Protein AF-A0A357NDY6-F1 (afdb_monomer)

Foldseek 3Di:
DVVVVVVVVVVVVVVVVVCCVVPVPPPPPPPCPPQAEFE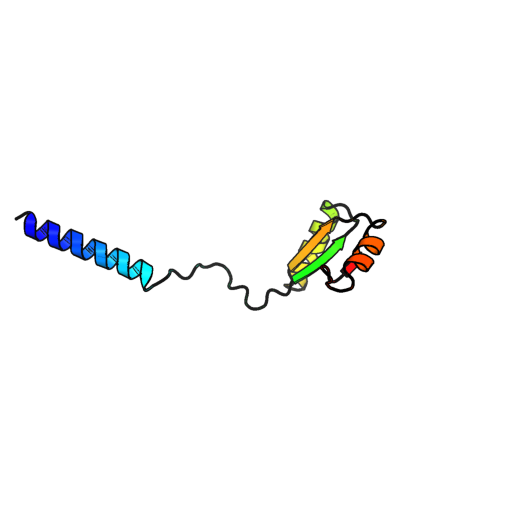EEDCDDPVVVVVVQVVCCVVPVHHYHYDHDHPVCVVVVCVVCVVPDPGDYYD

Sequence (91 aa):
MYWRLLRIMLGAFFILLAVNVFFPQEDDKPKAENARTVTIYASLPAENLQEIASEFEKASGIKVLYVPLASQDVLTRIRAERTQPQVDIWR

Structure (mmCIF, N/CA/C/O backbone):
data_AF-A0A357NDY6-F1
#
_entry.id   AF-A0A357NDY6-F1
#
loop_
_atom_site.group_PDB
_atom_site.id
_atom_site.type_symbol
_atom_site.label_atom_id
_atom_site.label_alt_id
_atom_site.label_comp_id
_atom_site.label_asym_id
_atom_site.label_entity_id
_atom_site.label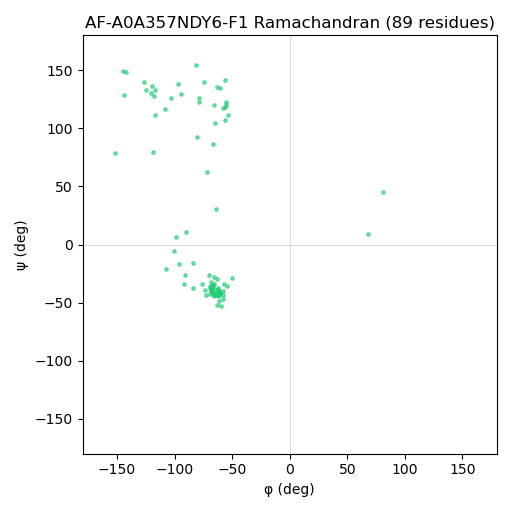_seq_id
_atom_site.pdbx_PDB_ins_code
_atom_site.Cartn_x
_atom_site.Cartn_y
_atom_site.Cartn_z
_atom_site.occupancy
_atom_site.B_iso_or_equiv
_atom_site.auth_seq_id
_atom_site.auth_comp_id
_atom_site.auth_asym_id
_atom_site.auth_atom_id
_atom_site.pdbx_PDB_model_num
ATOM 1 N N . MET A 1 1 ? 4.236 -29.046 57.569 1.00 71.62 1 MET A N 1
ATOM 2 C CA . MET A 1 1 ? 3.058 -28.361 56.981 1.00 71.62 1 MET A CA 1
ATOM 3 C C . MET A 1 1 ? 3.330 -27.801 55.573 1.00 71.62 1 MET A C 1
ATOM 5 O O . MET A 1 1 ? 2.519 -28.035 54.689 1.00 71.62 1 MET A O 1
ATOM 9 N N . TYR A 1 2 ? 4.477 -27.152 55.318 1.00 73.19 2 TYR A N 1
ATOM 10 C CA . TYR A 1 2 ? 4.804 -26.483 54.038 1.00 73.19 2 TYR A CA 1
ATOM 11 C C . TYR A 1 2 ? 4.895 -27.377 52.785 1.00 73.19 2 TYR A C 1
ATOM 13 O O . TYR A 1 2 ? 4.538 -26.949 51.694 1.00 73.19 2 TYR A O 1
ATOM 21 N N . TRP A 1 3 ? 5.283 -28.644 52.928 1.00 70.75 3 TRP A N 1
ATOM 22 C CA . TRP A 1 3 ? 5.421 -29.577 51.800 1.00 70.75 3 TRP A CA 1
ATOM 23 C C . TRP A 1 3 ? 4.091 -29.924 51.104 1.00 70.75 3 TRP A C 1
ATOM 25 O O . TRP A 1 3 ? 4.059 -30.207 49.910 1.00 70.75 3 TRP A O 1
ATOM 35 N N . ARG A 1 4 ? 2.967 -29.878 51.836 1.00 78.31 4 ARG A N 1
ATOM 36 C CA . ARG A 1 4 ? 1.626 -30.075 51.254 1.00 78.31 4 ARG A CA 1
ATOM 37 C C . ARG A 1 4 ? 1.197 -28.861 50.433 1.00 78.31 4 ARG A C 1
ATOM 39 O O . ARG A 1 4 ? 0.650 -29.033 49.353 1.00 78.31 4 ARG A O 1
ATOM 46 N N . LEU A 1 5 ? 1.506 -27.657 50.914 1.00 79.31 5 LEU A N 1
ATOM 47 C CA . LEU A 1 5 ? 1.203 -26.401 50.224 1.00 79.31 5 LEU A CA 1
ATOM 48 C C . LEU A 1 5 ? 2.044 -26.246 48.948 1.00 79.31 5 LEU A C 1
ATOM 50 O O . LEU A 1 5 ? 1.510 -25.866 47.912 1.00 79.31 5 LEU A O 1
ATOM 54 N N . LEU A 1 6 ? 3.321 -26.645 48.985 1.00 79.88 6 LEU A N 1
ATOM 55 C CA . LEU A 1 6 ? 4.213 -26.611 47.821 1.00 79.88 6 LEU A CA 1
ATOM 56 C C . LEU A 1 6 ? 3.713 -27.498 46.664 1.00 79.88 6 LEU A C 1
ATOM 58 O O . LEU A 1 6 ? 3.758 -27.090 45.508 1.00 79.88 6 LEU A O 1
ATOM 62 N N . ARG A 1 7 ? 3.180 -28.690 46.968 1.00 80.62 7 ARG A N 1
ATOM 63 C CA . ARG A 1 7 ? 2.635 -29.616 45.954 1.00 80.62 7 ARG A CA 1
ATOM 64 C C . ARG A 1 7 ? 1.345 -29.093 45.322 1.00 80.62 7 ARG A C 1
ATOM 66 O O . ARG A 1 7 ? 1.141 -29.281 44.128 1.00 80.62 7 ARG A O 1
ATOM 73 N N . ILE A 1 8 ? 0.507 -28.416 46.107 1.00 84.88 8 ILE A N 1
ATOM 74 C CA . ILE A 1 8 ? -0.729 -27.791 45.613 1.00 84.88 8 ILE A CA 1
ATOM 75 C C . ILE A 1 8 ? -0.393 -26.599 44.706 1.00 84.88 8 ILE A C 1
ATOM 77 O O . ILE A 1 8 ? -0.972 -26.476 43.632 1.00 84.88 8 ILE A O 1
ATOM 81 N N . MET A 1 9 ? 0.585 -25.770 45.086 1.00 81.62 9 MET A N 1
ATOM 82 C CA . MET A 1 9 ? 1.046 -24.641 44.266 1.00 81.62 9 MET A CA 1
ATOM 83 C C . MET A 1 9 ? 1.657 -25.102 42.935 1.00 81.62 9 MET A C 1
ATOM 85 O O . MET A 1 9 ? 1.338 -24.542 41.890 1.00 81.62 9 MET A O 1
ATOM 89 N N . LEU A 1 10 ? 2.477 -26.159 42.954 1.00 84.50 10 LEU A N 1
ATOM 90 C CA . LEU A 1 10 ? 3.081 -26.708 41.737 1.00 84.50 10 LEU A CA 1
ATOM 91 C C . LEU A 1 10 ? 2.025 -27.338 40.812 1.00 84.50 10 LEU A C 1
ATOM 93 O O . LEU A 1 10 ? 2.059 -27.122 39.605 1.00 84.50 10 LEU A O 1
ATOM 97 N N . GLY A 1 11 ? 1.051 -28.063 41.371 1.00 84.31 11 GLY A N 1
ATOM 98 C CA . GLY A 1 11 ? -0.064 -28.620 40.600 1.00 84.31 11 GLY A CA 1
ATOM 99 C C . GLY A 1 11 ? -0.942 -27.540 39.963 1.00 84.31 11 GLY A C 1
ATOM 100 O O . GLY A 1 11 ? -1.265 -27.632 38.782 1.00 84.31 11 GLY A O 1
ATOM 101 N N . ALA A 1 12 ? -1.268 -26.481 40.711 1.00 82.88 12 ALA A N 1
ATOM 102 C CA . ALA A 1 12 ? -2.041 -25.351 40.197 1.00 82.88 12 ALA A CA 1
ATOM 103 C C . ALA A 1 12 ? -1.314 -24.619 39.058 1.00 82.88 12 ALA A C 1
ATOM 105 O O . ALA A 1 12 ? -1.950 -24.244 38.077 1.00 82.88 12 ALA A O 1
ATOM 106 N N . PHE A 1 13 ? 0.013 -24.478 39.142 1.00 83.69 13 PHE A N 1
ATOM 107 C CA . PHE A 1 13 ? 0.823 -23.876 38.081 1.00 83.69 13 PHE A CA 1
ATOM 108 C C . PHE A 1 13 ? 0.763 -24.677 36.772 1.00 83.69 13 PHE A C 1
ATOM 110 O O . PHE A 1 13 ? 0.562 -24.100 35.705 1.00 83.69 13 PHE A O 1
ATOM 117 N N . PHE A 1 14 ? 0.861 -26.008 36.845 1.00 81.94 14 PHE A N 1
ATOM 118 C CA . PHE A 1 14 ? 0.743 -26.866 35.661 1.00 81.94 14 PHE A CA 1
ATOM 119 C C . PHE A 1 14 ? -0.662 -26.853 35.051 1.00 81.94 14 PHE A C 1
ATOM 121 O O . PHE A 1 14 ? -0.788 -26.895 33.829 1.00 81.94 14 PHE A O 1
ATOM 128 N N . ILE A 1 15 ? -1.711 -26.743 35.870 1.00 83.50 15 ILE A N 1
ATOM 129 C CA . ILE A 1 15 ? -3.088 -26.590 35.377 1.00 83.50 15 ILE A CA 1
ATOM 130 C C . ILE A 1 15 ? -3.242 -25.254 34.642 1.00 83.50 15 ILE A C 1
ATOM 132 O O . ILE A 1 15 ? -3.792 -25.222 33.546 1.00 83.50 15 ILE A O 1
ATOM 136 N N . LEU A 1 16 ? -2.702 -24.168 35.197 1.00 77.88 16 LEU A N 1
ATOM 137 C CA . LEU A 1 16 ? -2.744 -22.840 34.578 1.00 77.88 16 LEU A CA 1
ATOM 138 C C . LEU A 1 16 ? -1.997 -22.820 33.233 1.00 77.88 16 LEU A C 1
ATOM 140 O O . LEU A 1 16 ? -2.472 -22.238 32.259 1.00 77.88 16 LEU A O 1
ATOM 144 N N . LEU A 1 17 ? -0.869 -23.531 33.153 1.00 77.12 17 LEU A N 1
ATOM 145 C CA . LEU A 1 17 ? -0.103 -23.682 31.918 1.00 77.12 17 LEU A CA 1
ATOM 146 C C . LEU A 1 17 ? -0.849 -24.534 30.875 1.00 77.12 17 LEU A C 1
ATOM 148 O O . LEU A 1 17 ? -0.858 -24.189 29.697 1.00 77.12 17 LEU A O 1
ATOM 152 N N . ALA A 1 18 ? -1.524 -25.607 31.302 1.00 77.31 18 ALA A N 1
ATOM 153 C CA . ALA A 1 18 ? -2.314 -26.463 30.418 1.00 77.31 18 ALA A CA 1
ATOM 154 C C . ALA A 1 18 ? -3.553 -25.752 29.849 1.00 77.31 18 ALA A C 1
ATOM 156 O O . ALA A 1 18 ? -3.879 -25.954 28.681 1.00 77.31 18 ALA A O 1
ATOM 157 N N . VAL A 1 19 ? -4.209 -24.887 30.632 1.00 75.44 19 VAL A N 1
ATOM 158 C CA . VAL A 1 19 ? -5.351 -24.088 30.155 1.00 75.44 19 VAL A CA 1
ATOM 159 C C . VAL A 1 19 ? -4.936 -23.188 28.991 1.00 75.44 19 VAL A C 1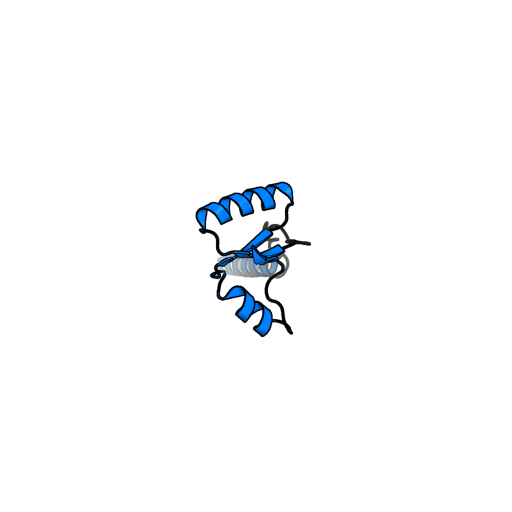
ATOM 161 O O . VAL A 1 19 ? -5.651 -23.138 28.000 1.00 75.44 19 VAL A O 1
ATOM 164 N N . ASN A 1 20 ? -3.755 -22.564 29.051 1.00 70.69 20 ASN A N 1
ATOM 165 C CA . ASN A 1 20 ? -3.274 -21.681 27.981 1.00 70.69 20 ASN A CA 1
ATOM 166 C C . ASN A 1 20 ? -2.898 -22.435 26.685 1.00 70.69 20 ASN A C 1
ATOM 168 O O . ASN A 1 20 ? -2.942 -21.869 25.598 1.00 70.69 20 ASN A O 1
ATOM 172 N N . VAL A 1 21 ? -2.523 -23.717 26.784 1.00 75.06 21 VAL A N 1
ATOM 173 C CA . VAL A 1 21 ? -2.199 -24.558 25.614 1.00 75.06 21 VAL A CA 1
ATOM 174 C C . VAL A 1 21 ? -3.460 -25.160 24.990 1.00 75.06 21 VAL A C 1
ATOM 176 O O . VAL A 1 21 ? -3.539 -25.292 23.771 1.00 75.06 21 VAL A O 1
ATOM 179 N N . PHE A 1 22 ? -4.436 -25.550 25.815 1.00 71.00 22 PHE A N 1
ATOM 180 C CA . PHE A 1 22 ? -5.632 -26.263 25.357 1.00 71.00 22 PHE A CA 1
ATOM 181 C C . PHE A 1 22 ? -6.794 -25.330 24.988 1.00 71.00 22 PHE A C 1
ATOM 183 O O . PHE A 1 22 ? -7.621 -25.685 24.152 1.00 71.00 22 PHE A O 1
ATOM 190 N N . PHE A 1 23 ? -6.837 -24.135 25.577 1.00 69.44 23 PHE A N 1
ATOM 191 C CA . PHE A 1 23 ? -7.779 -23.07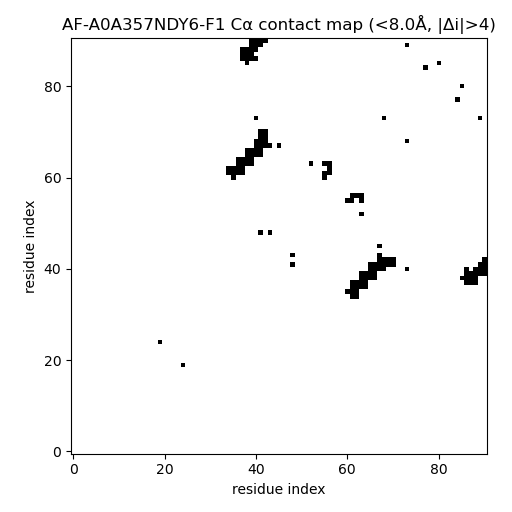2 25.246 1.00 69.44 23 PHE A CA 1
ATOM 192 C C . PHE A 1 23 ? -6.984 -21.862 24.754 1.00 69.44 23 PHE A C 1
ATOM 194 O O . PHE A 1 23 ? -6.735 -20.940 25.534 1.00 69.44 23 PHE A O 1
ATOM 201 N N . PRO A 1 24 ? -6.535 -21.863 23.484 1.00 62.19 24 PRO A N 1
ATOM 202 C CA . PRO A 1 24 ? -5.999 -20.650 22.891 1.00 62.19 24 PRO A CA 1
ATOM 203 C C . PRO A 1 24 ? -7.067 -19.567 23.026 1.00 62.19 24 PRO A C 1
ATOM 205 O O . PRO A 1 24 ? -8.207 -19.758 22.603 1.00 62.19 24 PRO A O 1
ATOM 208 N N . GLN A 1 25 ? -6.712 -18.463 23.681 1.00 64.06 25 GLN A N 1
ATOM 209 C CA . GLN A 1 25 ? -7.585 -17.306 23.777 1.00 64.06 25 GLN A CA 1
ATOM 210 C C . GLN A 1 25 ? -7.947 -16.897 22.344 1.00 64.06 25 GLN A C 1
ATOM 212 O O . GLN A 1 25 ? -7.053 -16.655 21.530 1.00 64.06 25 GLN A O 1
ATOM 217 N N . GLU A 1 26 ? -9.236 -16.903 22.011 1.00 57.41 26 GLU A N 1
ATOM 218 C CA . 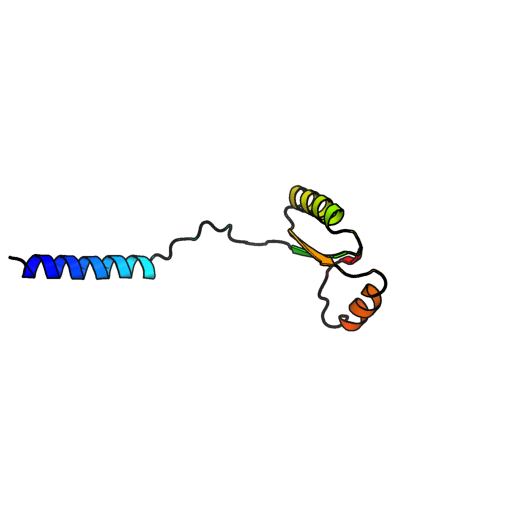GLU A 1 26 ? -9.699 -16.426 20.714 1.00 57.41 26 GLU A CA 1
ATOM 219 C C . GLU A 1 26 ? -9.387 -14.928 20.675 1.00 57.41 26 GLU A C 1
ATOM 221 O O . GLU A 1 26 ? -9.966 -14.131 21.410 1.00 57.41 26 GLU A O 1
ATOM 226 N N . ASP A 1 27 ? -8.347 -14.568 19.923 1.00 58.56 27 ASP A N 1
ATOM 227 C CA . ASP A 1 27 ? -8.007 -13.181 19.644 1.00 58.56 27 ASP A CA 1
ATOM 228 C C . ASP A 1 27 ? -9.258 -12.536 19.021 1.00 58.56 27 ASP A C 1
ATOM 230 O O . ASP A 1 27 ? -9.654 -12.925 17.923 1.00 58.56 27 ASP A O 1
ATOM 234 N N . ASP A 1 28 ? -9.829 -11.510 19.666 1.00 54.28 28 ASP A N 1
ATOM 235 C CA . ASP A 1 28 ? -10.886 -10.619 19.135 1.00 54.28 28 ASP A CA 1
ATOM 236 C C . ASP A 1 28 ? -10.396 -9.785 17.926 1.00 54.28 28 ASP A C 1
ATOM 238 O O . ASP A 1 28 ? -10.793 -8.641 17.691 1.00 54.28 28 ASP A O 1
ATOM 242 N N . LYS A 1 29 ? -9.465 -10.318 17.137 1.00 58.31 29 LYS A N 1
ATOM 243 C CA . LYS A 1 29 ? -9.109 -9.749 15.849 1.00 58.31 29 LYS A CA 1
ATOM 244 C C . LYS A 1 29 ? -10.197 -10.189 14.883 1.00 58.31 29 LYS A C 1
ATOM 246 O O . LYS A 1 29 ? -10.439 -11.391 14.776 1.00 58.31 29 LYS A O 1
ATOM 251 N N . PRO A 1 30 ? -10.847 -9.256 14.165 1.00 48.00 30 PRO A N 1
ATOM 252 C CA . PRO A 1 30 ? -11.874 -9.614 13.204 1.00 48.00 30 PRO A CA 1
ATOM 253 C C . PRO A 1 30 ? -11.287 -10.635 12.234 1.00 48.00 30 PRO A C 1
ATOM 255 O O . PRO A 1 30 ? -10.372 -10.334 11.462 1.00 48.00 30 PRO A O 1
ATOM 258 N N . LYS A 1 31 ? -11.788 -11.868 12.336 1.00 45.69 31 LYS A N 1
ATOM 259 C CA . LYS A 1 31 ? -11.461 -12.978 11.456 1.00 45.69 31 LYS A CA 1
ATOM 260 C C . LYS A 1 31 ? -11.793 -12.508 10.046 1.00 45.69 31 LYS A C 1
ATOM 262 O O . LYS A 1 31 ? -12.958 -12.309 9.712 1.00 45.69 31 LYS A O 1
ATOM 267 N N . ALA A 1 32 ? -10.754 -12.234 9.260 1.00 54.25 32 ALA A N 1
ATOM 268 C CA . ALA A 1 32 ? -10.839 -11.735 7.892 1.00 54.25 32 ALA A CA 1
ATOM 269 C C . ALA A 1 32 ? -11.341 -12.845 6.957 1.00 54.25 32 ALA A C 1
ATOM 271 O O . ALA A 1 32 ? -10.644 -13.308 6.059 1.00 54.25 32 ALA A O 1
ATOM 272 N N . GLU A 1 33 ? -12.556 -13.312 7.202 1.00 48.50 33 GLU A N 1
ATOM 273 C CA . GLU A 1 33 ? -13.247 -14.280 6.377 1.00 48.50 33 GLU A CA 1
ATOM 274 C C . GLU A 1 33 ? -13.824 -13.491 5.194 1.00 48.50 33 GLU A C 1
ATOM 276 O O . GLU A 1 33 ? -14.900 -12.905 5.270 1.00 48.50 33 GLU A O 1
ATOM 281 N N . ASN A 1 34 ? -13.045 -13.426 4.106 1.00 51.84 34 ASN A N 1
ATOM 282 C CA . ASN A 1 34 ? -13.324 -12.705 2.853 1.00 51.84 34 ASN A CA 1
ATOM 283 C C . ASN A 1 34 ? -13.034 -11.191 2.852 1.00 51.84 34 ASN A C 1
ATOM 285 O O . ASN A 1 34 ? -13.823 -10.412 2.315 1.00 51.84 34 ASN A O 1
ATOM 289 N N . ALA A 1 35 ? -11.884 -10.751 3.377 1.00 57.38 35 ALA A N 1
ATOM 290 C CA . ALA A 1 35 ? -11.410 -9.386 3.127 1.00 57.38 35 ALA A CA 1
ATOM 291 C C . ALA A 1 35 ? -11.047 -9.210 1.637 1.00 57.38 35 ALA A C 1
ATOM 293 O O . ALA A 1 35 ? -9.900 -9.401 1.228 1.00 57.38 35 ALA A O 1
ATOM 294 N N . ARG A 1 36 ? -12.043 -8.870 0.810 1.00 72.31 36 ARG A N 1
ATOM 295 C CA . ARG A 1 36 ? -11.840 -8.456 -0.582 1.00 72.31 36 ARG A CA 1
ATOM 296 C C . ARG A 1 36 ? -10.923 -7.240 -0.547 1.00 72.31 36 ARG A C 1
ATOM 298 O O . ARG A 1 36 ? -11.256 -6.234 0.073 1.00 72.31 36 ARG A O 1
ATOM 305 N N . THR A 1 37 ? -9.749 -7.384 -1.141 1.00 79.88 37 THR A N 1
ATOM 306 C CA . THR A 1 37 ? -8.725 -6.343 -1.180 1.00 79.88 37 THR A CA 1
ATOM 307 C C . THR A 1 37 ? -8.463 -6.012 -2.636 1.00 79.88 37 THR A C 1
ATOM 309 O O . THR A 1 37 ? -8.390 -6.926 -3.453 1.00 79.88 37 THR A O 1
ATOM 312 N N . VAL A 1 38 ? -8.360 -4.726 -2.951 1.00 81.75 38 VAL A N 1
ATOM 313 C CA . VAL A 1 38 ? -8.012 -4.235 -4.286 1.00 81.75 38 VAL A CA 1
ATOM 314 C C . VAL A 1 38 ? -6.711 -3.460 -4.174 1.00 81.75 38 VAL A C 1
ATOM 316 O O . VAL A 1 38 ? -6.594 -2.564 -3.335 1.00 81.75 38 VAL A O 1
ATOM 319 N N . THR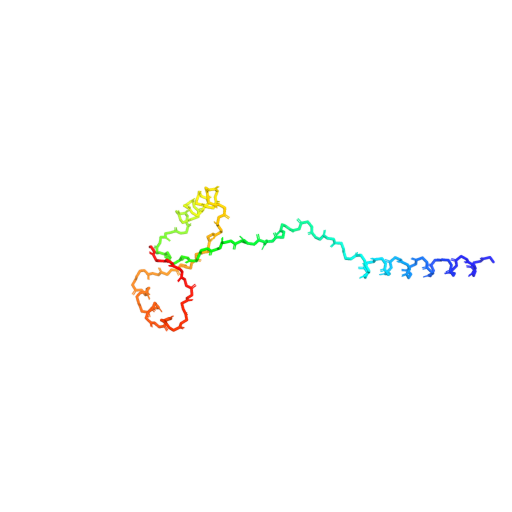 A 1 39 ? -5.739 -3.805 -5.014 1.00 83.50 39 THR A N 1
ATOM 320 C CA . THR A 1 39 ? -4.440 -3.131 -5.067 1.00 83.50 39 THR A CA 1
ATOM 321 C C . THR A 1 39 ? -4.387 -2.208 -6.281 1.00 83.50 39 THR A C 1
ATOM 323 O O . THR A 1 39 ? -4.629 -2.639 -7.411 1.00 83.50 39 THR A O 1
ATOM 326 N N . ILE A 1 40 ? -4.066 -0.933 -6.055 1.00 83.88 40 ILE A N 1
ATOM 327 C CA . ILE A 1 40 ? -4.125 0.125 -7.070 1.00 83.88 40 ILE A CA 1
ATOM 328 C C . ILE A 1 40 ? -2.743 0.761 -7.255 1.00 83.88 40 ILE A C 1
ATOM 330 O O . ILE A 1 40 ? -2.113 1.190 -6.284 1.00 83.88 40 ILE A O 1
ATOM 334 N N . TYR A 1 41 ? -2.292 0.887 -8.508 1.00 82.62 41 TYR A N 1
ATOM 335 C CA . TYR A 1 41 ? -1.234 1.844 -8.835 1.00 82.62 41 TYR A CA 1
ATOM 336 C C . TYR A 1 41 ? -1.823 3.236 -8.928 1.00 82.62 41 TYR A C 1
ATOM 338 O O . TYR A 1 41 ? -2.717 3.474 -9.743 1.00 82.62 41 TYR A O 1
ATOM 346 N N . ALA A 1 42 ? -1.282 4.139 -8.119 1.00 80.38 42 ALA A N 1
ATOM 347 C CA . ALA A 1 42 ? -1.709 5.520 -8.102 1.00 80.38 42 ALA A CA 1
ATOM 348 C C . ALA A 1 42 ? -0.541 6.472 -8.334 1.00 80.38 42 ALA A C 1
ATOM 350 O O . ALA A 1 42 ? 0.494 6.378 -7.667 1.00 80.38 42 ALA A O 1
ATOM 351 N N . SER A 1 43 ? -0.755 7.431 -9.234 1.00 78.88 43 SER A N 1
ATOM 352 C CA . SER A 1 43 ? 0.154 8.567 -9.438 1.00 78.88 43 SER A CA 1
ATOM 353 C C . SER A 1 43 ? -0.319 9.846 -8.727 1.00 78.88 43 SER A C 1
ATOM 355 O O . SER A 1 43 ? 0.262 10.915 -8.928 1.00 78.88 43 SER A O 1
ATOM 357 N N . LEU A 1 44 ? -1.385 9.756 -7.927 1.00 78.19 44 LEU A N 1
ATOM 358 C CA . LEU A 1 44 ? -1.931 10.873 -7.156 1.00 78.19 44 LEU A CA 1
ATOM 359 C C . LEU A 1 44 ? -1.145 11.095 -5.850 1.00 78.19 44 LEU A C 1
ATOM 361 O O . LEU A 1 44 ? -0.578 10.144 -5.306 1.00 78.19 44 LEU A O 1
ATOM 365 N N . PRO A 1 45 ? -1.144 12.327 -5.305 1.00 78.25 45 PRO A N 1
ATOM 366 C CA . PRO A 1 45 ? -0.620 12.596 -3.970 1.00 78.25 45 PRO A CA 1
ATOM 367 C C . PRO A 1 45 ? -1.307 11.720 -2.916 1.00 78.25 45 PRO A C 1
ATOM 369 O O . PRO A 1 45 ? -2.518 11.502 -2.980 1.00 78.25 45 PRO A O 1
ATOM 372 N N . ALA A 1 46 ? -0.537 11.250 -1.931 1.00 75.69 46 ALA A N 1
ATOM 373 C CA . ALA A 1 46 ? -1.019 10.321 -0.907 1.00 75.69 46 ALA A CA 1
ATOM 374 C C . ALA A 1 46 ? -2.230 10.857 -0.120 1.00 75.69 46 ALA A C 1
ATOM 376 O O . ALA A 1 46 ? -3.113 10.081 0.230 1.00 75.69 46 ALA A O 1
ATOM 377 N N . GLU A 1 47 ? -2.295 12.172 0.101 1.00 79.44 47 GLU A N 1
ATOM 378 C CA . GLU A 1 47 ? -3.384 12.850 0.820 1.00 79.44 47 GLU A CA 1
ATOM 379 C C . GLU A 1 47 ? -4.740 12.627 0.135 1.00 79.44 47 GLU A C 1
ATOM 381 O O . GLU A 1 47 ? -5.671 12.101 0.743 1.00 79.44 47 GLU A O 1
ATOM 386 N N . ASN A 1 48 ? -4.814 12.912 -1.167 1.00 78.88 48 ASN A N 1
ATOM 387 C CA . ASN A 1 48 ? -6.029 12.710 -1.961 1.00 78.88 48 ASN A CA 1
ATOM 388 C C . ASN A 1 48 ? -6.377 11.223 -2.085 1.00 78.88 48 ASN A C 1
ATOM 390 O O . ASN A 1 48 ? -7.545 10.845 -2.145 1.00 78.88 48 ASN A O 1
ATOM 394 N N . LEU A 1 49 ? -5.358 10.362 -2.142 1.00 80.50 49 LEU A N 1
ATOM 395 C CA . LEU A 1 49 ? -5.570 8.928 -2.267 1.00 80.50 49 LEU A CA 1
ATOM 396 C C . LEU A 1 49 ? -6.191 8.325 -1.010 1.00 80.50 49 LEU A C 1
ATOM 398 O O . LEU A 1 49 ? -7.036 7.439 -1.106 1.00 80.50 49 LEU A O 1
ATOM 402 N N . GLN A 1 50 ? -5.767 8.803 0.157 1.00 83.69 50 GLN A N 1
ATOM 403 C CA . GLN A 1 50 ? -6.237 8.308 1.440 1.00 83.69 50 GLN A CA 1
ATOM 404 C C . GLN A 1 50 ? -7.701 8.682 1.686 1.00 83.69 50 GLN A C 1
ATOM 406 O O . GLN A 1 50 ? -8.457 7.863 2.208 1.00 83.69 50 GLN A O 1
ATOM 411 N N . GLU A 1 51 ? -8.114 9.879 1.267 1.00 86.56 51 GLU A N 1
ATOM 412 C CA . GLU A 1 51 ? -9.513 10.307 1.317 1.00 86.56 51 GLU A CA 1
ATOM 413 C C . GLU A 1 51 ? -10.395 9.428 0.418 1.00 86.56 51 GLU A C 1
ATOM 415 O O . GLU A 1 51 ? -11.347 8.813 0.900 1.00 86.56 51 GLU A O 1
ATOM 420 N N . ILE A 1 52 ? -10.010 9.262 -0.853 1.00 84.62 52 ILE A N 1
ATOM 421 C CA . ILE A 1 52 ? -10.747 8.435 -1.824 1.00 84.62 52 ILE A CA 1
ATOM 422 C C . ILE A 1 52 ? -10.806 6.968 -1.375 1.00 84.62 52 ILE A C 1
ATOM 424 O O . ILE A 1 52 ? -11.859 6.333 -1.462 1.00 84.62 52 ILE A O 1
ATOM 428 N N . ALA A 1 53 ? -9.688 6.422 -0.889 1.00 85.75 53 ALA A N 1
ATOM 429 C CA . ALA A 1 53 ? -9.630 5.061 -0.372 1.00 85.75 53 ALA A CA 1
ATOM 430 C C . ALA A 1 53 ? -10.569 4.902 0.828 1.00 85.75 53 ALA A C 1
ATOM 432 O O . ALA A 1 53 ? -11.399 4.003 0.824 1.00 85.75 53 ALA A O 1
ATOM 433 N N . SER A 1 54 ? -10.516 5.810 1.804 1.00 85.88 54 SER A N 1
ATOM 434 C CA . SER A 1 54 ? -11.377 5.776 2.993 1.00 85.88 54 SER A CA 1
ATOM 435 C C . SER A 1 54 ? -12.866 5.796 2.642 1.00 85.88 54 SER A C 1
ATOM 437 O O . SER A 1 54 ? -13.650 5.032 3.209 1.00 85.88 54 SER A O 1
ATOM 439 N N . GLU A 1 55 ? -13.278 6.631 1.688 1.00 88.50 55 GLU A N 1
ATOM 440 C CA . GLU A 1 55 ? -14.669 6.664 1.228 1.00 88.50 55 GLU A CA 1
ATOM 441 C C . GLU A 1 55 ? -15.077 5.377 0.505 1.00 88.50 55 GLU A C 1
ATOM 443 O O . GLU A 1 55 ? -16.151 4.828 0.771 1.00 88.50 55 GLU A O 1
ATOM 448 N N . PHE A 1 56 ? -14.210 4.852 -0.362 1.00 86.50 56 PHE A N 1
ATOM 449 C CA . PHE A 1 56 ? -14.457 3.600 -1.068 1.00 86.50 56 PHE A CA 1
ATOM 450 C C . PHE A 1 56 ? -14.528 2.403 -0.112 1.00 86.50 56 PHE A C 1
ATOM 452 O O . PHE A 1 56 ? -15.440 1.581 -0.232 1.00 86.50 56 PHE A O 1
ATOM 459 N N . GLU A 1 57 ? -13.616 2.313 0.859 1.00 88.56 57 GLU A N 1
ATOM 460 C CA . GLU A 1 57 ? -13.607 1.264 1.882 1.00 88.56 57 GLU A CA 1
ATOM 461 C C . GLU A 1 57 ? -14.898 1.298 2.711 1.00 88.56 57 GLU A C 1
ATOM 463 O O . GLU A 1 57 ? -15.508 0.253 2.939 1.00 88.56 57 GLU A O 1
ATOM 468 N N . LYS A 1 58 ? -15.376 2.491 3.096 1.00 86.69 58 LYS A N 1
ATOM 469 C CA . LYS A 1 58 ? -16.648 2.657 3.823 1.00 86.69 58 LYS A CA 1
ATOM 470 C C . LYS A 1 58 ? -17.861 2.233 2.999 1.00 86.69 58 LYS A C 1
ATOM 472 O O . LYS A 1 58 ? -18.776 1.621 3.544 1.00 86.69 58 LYS A O 1
ATOM 477 N N . ALA A 1 59 ? -17.889 2.572 1.712 1.00 86.56 59 ALA A N 1
ATOM 478 C CA . ALA A 1 59 ? -19.028 2.287 0.843 1.00 86.56 59 ALA A CA 1
ATOM 479 C C . ALA A 1 59 ? -19.097 0.813 0.409 1.00 86.56 59 ALA A C 1
ATOM 481 O O . ALA A 1 59 ? -20.187 0.273 0.226 1.00 86.56 59 ALA A O 1
ATOM 482 N N . SER A 1 60 ? -17.944 0.168 0.220 1.00 84.62 60 SER A N 1
ATOM 483 C CA . SER A 1 60 ? -17.851 -1.172 -0.374 1.00 84.62 60 SER A CA 1
ATOM 484 C C . SER A 1 60 ? -17.493 -2.280 0.620 1.00 84.62 60 SER A C 1
ATOM 486 O O . SER A 1 60 ? -17.732 -3.454 0.334 1.00 84.62 60 SER A O 1
ATOM 488 N N . GLY A 1 61 ? -16.897 -1.933 1.765 1.00 82.56 61 GLY A N 1
ATOM 489 C CA . GLY A 1 61 ? -16.289 -2.892 2.690 1.00 82.56 61 GLY A CA 1
ATOM 490 C C . GLY A 1 61 ? -15.031 -3.582 2.139 1.00 82.56 61 GLY A C 1
ATOM 491 O O . GLY A 1 61 ? -14.553 -4.542 2.742 1.00 82.56 61 GLY A O 1
ATOM 492 N N . ILE A 1 62 ? -14.510 -3.138 0.991 1.00 84.75 62 ILE A N 1
ATOM 493 C CA . ILE A 1 62 ? -13.317 -3.680 0.327 1.00 84.75 62 ILE A CA 1
ATOM 494 C C . ILE A 1 62 ? -12.117 -2.852 0.759 1.00 84.75 62 ILE A C 1
ATOM 496 O O . ILE A 1 62 ? -12.165 -1.636 0.629 1.00 84.75 62 ILE A O 1
ATOM 500 N N . LYS A 1 63 ? -11.035 -3.494 1.209 1.00 84.94 63 LYS A N 1
ATOM 501 C CA . LYS A 1 63 ? -9.793 -2.791 1.566 1.00 84.94 63 LYS A CA 1
ATOM 502 C C . LYS A 1 63 ? -9.035 -2.333 0.325 1.00 84.94 63 LYS A C 1
ATOM 504 O O . LYS A 1 63 ? -8.911 -3.096 -0.636 1.00 84.94 63 LYS A O 1
ATOM 509 N N . VAL A 1 64 ? -8.474 -1.131 0.366 1.00 84.69 64 VAL A N 1
ATOM 510 C CA . VAL A 1 64 ? -7.677 -0.567 -0.726 1.00 84.69 64 VAL A CA 1
ATOM 511 C C . VAL A 1 64 ? -6.210 -0.543 -0.323 1.00 84.69 64 VAL A C 1
ATOM 513 O O . VAL A 1 64 ? -5.803 0.161 0.599 1.00 84.69 64 VAL A O 1
ATOM 516 N N . LEU A 1 65 ? -5.395 -1.298 -1.053 1.00 82.94 65 LEU A N 1
ATOM 517 C CA . LEU A 1 65 ? -3.943 -1.186 -1.001 1.00 82.94 65 LEU A CA 1
ATOM 518 C C . LEU A 1 65 ? -3.487 -0.306 -2.156 1.00 82.94 65 LEU A C 1
ATOM 520 O O . LEU A 1 65 ? -3.977 -0.428 -3.276 1.00 82.94 65 LEU A O 1
ATOM 524 N N . TYR A 1 66 ? -2.532 0.577 -1.902 1.00 81.94 66 TYR A N 1
ATOM 525 C CA . TYR A 1 66 ? -1.993 1.438 -2.941 1.00 81.94 66 TYR A CA 1
ATOM 526 C C . TYR A 1 66 ? -0.481 1.331 -3.011 1.00 81.94 66 TYR A C 1
ATOM 528 O O . TYR A 1 66 ? 0.213 1.275 -1.995 1.00 81.94 66 TYR A O 1
ATOM 536 N N . VAL A 1 67 ? 0.023 1.326 -4.239 1.00 82.88 67 VAL A N 1
ATOM 537 C CA . VAL A 1 67 ? 1.452 1.366 -4.522 1.00 82.88 67 VAL A CA 1
ATOM 538 C C . VAL A 1 67 ? 1.720 2.668 -5.279 1.00 82.88 67 VAL A C 1
ATOM 540 O O . VAL A 1 67 ? 1.239 2.816 -6.407 1.00 82.88 67 VAL A O 1
ATOM 543 N N . PRO A 1 68 ? 2.434 3.637 -4.674 1.00 77.94 68 PRO A N 1
ATOM 544 C CA . PRO A 1 68 ? 2.746 4.890 -5.345 1.00 77.94 68 PRO A CA 1
ATOM 545 C C . PRO A 1 68 ? 3.680 4.600 -6.518 1.00 77.94 68 PRO A C 1
ATOM 547 O O . PRO A 1 68 ? 4.771 4.052 -6.342 1.00 77.94 68 PRO A O 1
ATOM 550 N N . LEU A 1 69 ? 3.238 4.945 -7.722 1.00 81.44 69 LEU A N 1
ATOM 551 C CA . LEU A 1 69 ? 4.010 4.737 -8.939 1.00 81.44 69 LEU A CA 1
ATOM 552 C C . LEU A 1 69 ? 3.761 5.905 -9.886 1.00 81.44 69 LEU A C 1
ATOM 554 O O . LEU A 1 69 ? 2.616 6.258 -10.164 1.00 81.44 69 LEU A O 1
ATOM 558 N N . ALA A 1 70 ? 4.838 6.510 -10.387 1.00 78.94 70 ALA A N 1
ATOM 559 C CA . ALA A 1 70 ? 4.724 7.583 -11.362 1.00 78.94 70 ALA A CA 1
ATOM 560 C C . ALA A 1 70 ? 4.085 7.046 -12.649 1.00 78.94 70 ALA A C 1
ATOM 562 O O . ALA A 1 70 ? 4.505 6.002 -13.152 1.00 78.94 70 ALA A O 1
ATOM 563 N N . SER A 1 71 ? 3.128 7.780 -13.229 1.00 77.31 71 SER A N 1
ATOM 564 C CA . SER A 1 71 ? 2.406 7.365 -14.448 1.00 77.31 71 SER A CA 1
ATOM 565 C C . SER A 1 71 ? 3.313 6.919 -15.602 1.00 77.31 71 SER A C 1
ATOM 567 O O . SER A 1 71 ? 2.926 6.079 -16.408 1.00 77.31 71 SER A O 1
ATOM 569 N N . GLN A 1 72 ? 4.525 7.470 -15.670 1.00 79.62 72 GLN A N 1
ATOM 570 C CA . GLN A 1 72 ? 5.525 7.192 -16.707 1.00 79.62 72 GLN A CA 1
ATOM 571 C C . GLN A 1 72 ? 6.075 5.758 -16.619 1.00 79.62 72 GLN A C 1
ATOM 573 O O . GLN A 1 72 ? 6.375 5.136 -17.637 1.00 79.62 72 GLN A O 1
ATOM 578 N N . ASP A 1 73 ? 6.151 5.216 -15.403 1.00 81.25 73 ASP A N 1
ATOM 579 C CA . ASP A 1 73 ? 6.769 3.921 -15.110 1.00 81.25 73 ASP A CA 1
ATOM 580 C C . ASP A 1 73 ? 5.741 2.785 -15.042 1.00 81.25 73 ASP A C 1
ATOM 582 O O . ASP A 1 73 ? 6.100 1.609 -15.157 1.00 81.25 73 ASP A O 1
ATOM 586 N N . VAL A 1 74 ? 4.451 3.123 -14.909 1.00 85.00 74 VAL A N 1
ATOM 587 C CA . VAL A 1 74 ? 3.352 2.154 -14.790 1.00 85.00 74 VAL A CA 1
ATOM 588 C C . VAL A 1 74 ? 3.305 1.212 -15.990 1.00 85.00 74 VAL A C 1
ATOM 590 O O . VAL A 1 74 ? 3.243 -0.002 -15.816 1.00 85.00 74 VAL A O 1
ATOM 593 N N . LEU A 1 75 ? 3.398 1.734 -17.216 1.00 84.31 75 LEU A N 1
ATOM 594 C CA . LEU A 1 75 ? 3.316 0.899 -18.418 1.00 84.31 75 LEU A CA 1
ATOM 595 C C . LEU A 1 75 ? 4.493 -0.081 -18.521 1.00 84.31 75 LEU A C 1
ATOM 597 O O . LEU A 1 75 ? 4.316 -1.234 -18.921 1.00 84.31 75 LEU A O 1
ATOM 601 N N . THR A 1 76 ? 5.690 0.371 -18.149 1.00 86.88 76 THR A N 1
ATOM 602 C CA . THR A 1 76 ? 6.895 -0.465 -18.107 1.00 86.88 76 THR A CA 1
ATOM 603 C C . THR A 1 76 ? 6.725 -1.592 -17.094 1.00 86.88 76 THR A C 1
ATOM 605 O O . THR A 1 76 ? 7.036 -2.746 -17.394 1.00 86.88 76 THR A O 1
ATOM 608 N N . ARG A 1 77 ? 6.157 -1.281 -15.927 1.00 85.75 77 ARG A N 1
ATOM 609 C CA . ARG A 1 77 ? 5.952 -2.242 -14.845 1.00 85.75 77 ARG A CA 1
ATOM 610 C C . ARG A 1 77 ? 4.842 -3.248 -15.140 1.00 85.75 77 ARG A C 1
ATOM 612 O O . ARG A 1 77 ? 5.078 -4.442 -15.015 1.00 85.75 77 ARG A O 1
ATOM 619 N N . ILE A 1 78 ? 3.705 -2.801 -15.678 1.00 86.12 78 ILE A N 1
ATOM 620 C CA . ILE A 1 78 ? 2.619 -3.681 -16.149 1.00 86.12 78 ILE A CA 1
ATOM 621 C C . ILE A 1 78 ? 3.127 -4.658 -17.219 1.00 86.12 78 ILE A C 1
ATOM 623 O O . ILE A 1 78 ? 2.760 -5.832 -17.221 1.00 86.12 78 ILE A O 1
ATOM 627 N N . ARG A 1 79 ? 3.996 -4.201 -18.132 1.00 85.94 79 ARG A N 1
ATOM 628 C CA . ARG A 1 79 ? 4.609 -5.087 -19.134 1.00 85.94 79 ARG A CA 1
ATOM 629 C C . ARG A 1 79 ? 5.539 -6.119 -18.501 1.00 85.94 79 ARG A C 1
ATOM 631 O O . ARG A 1 79 ? 5.506 -7.272 -18.925 1.00 85.94 79 ARG A O 1
ATOM 638 N N . ALA A 1 80 ? 6.343 -5.719 -17.519 1.00 88.25 80 ALA A N 1
ATOM 639 C CA . ALA A 1 80 ? 7.247 -6.620 -16.807 1.00 88.25 80 ALA A CA 1
ATOM 640 C C . ALA A 1 80 ? 6.488 -7.660 -15.961 1.00 88.25 80 ALA A C 1
ATOM 642 O O . ALA A 1 80 ? 6.881 -8.821 -15.912 1.00 88.25 80 ALA A O 1
ATOM 643 N N . GLU A 1 81 ? 5.368 -7.266 -15.357 1.00 89.12 81 GLU A N 1
ATOM 644 C CA . GLU A 1 81 ? 4.548 -8.100 -14.471 1.00 89.12 81 GLU A CA 1
ATOM 645 C C . GLU A 1 81 ? 3.449 -8.878 -15.221 1.00 89.12 81 GLU A C 1
ATOM 647 O O . GLU A 1 81 ? 2.594 -9.503 -14.603 1.00 89.12 81 GLU A O 1
ATOM 652 N N . ARG A 1 82 ? 3.464 -8.906 -16.563 1.00 85.56 82 ARG A N 1
ATOM 653 C CA . ARG A 1 82 ? 2.403 -9.529 -17.381 1.00 85.56 82 ARG A CA 1
ATOM 654 C C . ARG A 1 82 ? 2.120 -10.991 -17.020 1.00 85.56 82 ARG A C 1
ATOM 656 O O . ARG A 1 82 ? 0.982 -11.438 -17.130 1.00 85.56 82 ARG A O 1
ATOM 663 N N . THR A 1 83 ? 3.148 -11.748 -16.643 1.00 87.12 83 THR A N 1
ATOM 664 C CA . THR A 1 83 ? 3.022 -13.161 -16.253 1.00 87.12 83 THR A CA 1
ATOM 665 C C . THR A 1 83 ? 2.620 -13.345 -14.791 1.00 87.12 83 THR A C 1
ATOM 667 O O . THR A 1 83 ? 2.205 -14.439 -14.421 1.00 87.12 83 THR A O 1
ATOM 670 N N . GLN A 1 84 ? 2.740 -12.301 -1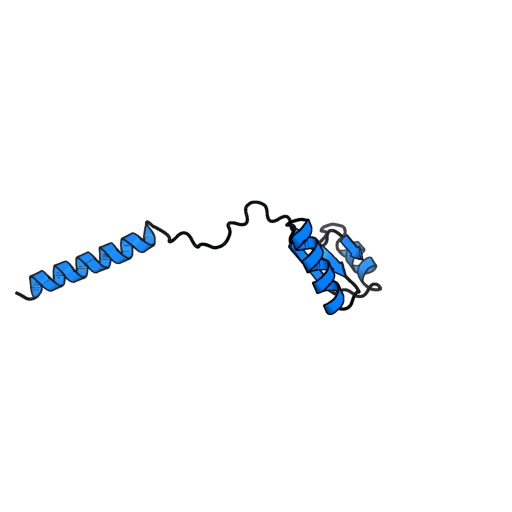3.965 1.00 87.88 84 GLN A N 1
ATOM 671 C CA . GLN A 1 84 ? 2.378 -12.310 -12.548 1.00 87.88 84 GLN A CA 1
ATOM 672 C C . GLN A 1 84 ? 1.965 -10.898 -12.077 1.00 87.88 84 GLN A C 1
ATOM 674 O O . GLN A 1 84 ? 2.771 -10.202 -11.446 1.00 87.88 84 GLN A O 1
ATOM 679 N N . PRO A 1 85 ? 0.726 -10.465 -12.377 1.00 85.00 85 PRO A N 1
ATOM 680 C CA . PRO A 1 85 ? 0.250 -9.129 -12.022 1.00 85.00 85 PRO A CA 1
ATOM 681 C C . PRO A 1 85 ? 0.261 -8.898 -10.506 1.00 85.00 85 PRO A C 1
ATOM 683 O O . PRO A 1 85 ? -0.185 -9.763 -9.754 1.00 85.00 85 PRO A O 1
ATOM 686 N N . GLN A 1 86 ? 0.756 -7.738 -10.061 1.00 83.12 86 GLN A N 1
ATOM 687 C CA . GLN A 1 86 ? 0.794 -7.358 -8.636 1.00 83.12 86 GLN A CA 1
ATOM 688 C C . GLN A 1 86 ? -0.330 -6.392 -8.222 1.00 83.12 86 GLN A C 1
ATOM 690 O O . GLN A 1 86 ? -0.455 -6.044 -7.051 1.00 83.12 86 GLN A O 1
ATOM 695 N N . VAL A 1 87 ? -1.129 -5.928 -9.180 1.00 83.62 87 VAL A N 1
ATOM 696 C CA . VAL A 1 87 ? -2.151 -4.884 -9.018 1.00 83.62 87 VAL A CA 1
ATOM 697 C C . VAL A 1 87 ? -3.354 -5.179 -9.895 1.00 83.62 87 VAL A C 1
ATOM 699 O O . VAL A 1 87 ? -3.218 -5.714 -10.997 1.00 83.62 87 VAL A O 1
ATOM 702 N N . ASP A 1 88 ? -4.519 -4.752 -9.421 1.00 80.81 88 ASP A N 1
ATOM 703 C CA . ASP A 1 88 ? -5.800 -4.965 -10.087 1.00 80.81 88 ASP A CA 1
ATOM 704 C C . ASP A 1 88 ? -6.163 -3.798 -11.018 1.00 80.81 88 ASP A C 1
ATOM 706 O O . ASP A 1 88 ? -6.805 -3.994 -12.050 1.00 80.81 88 ASP A O 1
ATOM 710 N N . ILE A 1 89 ? -5.779 -2.567 -10.651 1.00 81.75 89 ILE A N 1
ATOM 711 C CA . ILE A 1 89 ? -6.214 -1.329 -11.320 1.00 81.75 89 ILE A CA 1
ATOM 712 C C . ILE A 1 89 ? -5.061 -0.310 -11.383 1.00 81.75 89 ILE A C 1
ATOM 714 O O . ILE A 1 89 ? -4.232 -0.224 -10.476 1.00 81.75 89 ILE A O 1
ATOM 718 N N . TRP A 1 90 ? -5.039 0.507 -12.441 1.00 77.31 90 TRP A N 1
ATOM 719 C CA . TRP A 1 90 ? -4.198 1.705 -12.563 1.00 77.31 90 TRP A CA 1
ATOM 720 C C . TRP A 1 90 ? -5.068 2.968 -12.670 1.00 77.31 90 TRP A C 1
ATOM 722 O O . TRP A 1 90 ? -6.020 2.980 -13.457 1.00 77.31 90 TRP A O 1
ATOM 732 N N . ARG A 1 91 ? -4.738 4.020 -11.902 1.00 61.12 91 ARG A N 1
ATOM 733 C CA . ARG A 1 91 ? -5.325 5.361 -12.030 1.00 61.12 91 ARG A CA 1
ATOM 734 C C . ARG A 1 91 ? -4.325 6.502 -11.817 1.00 61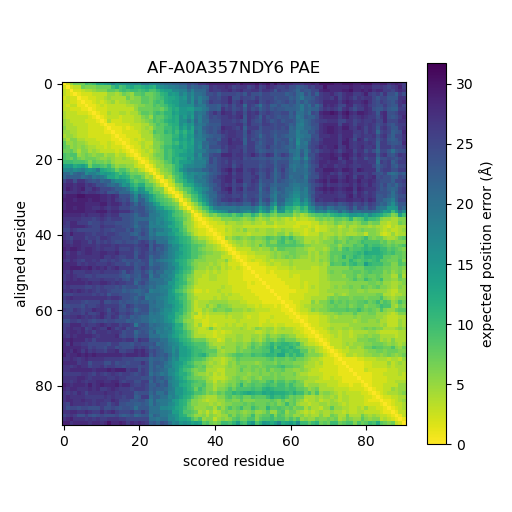.12 9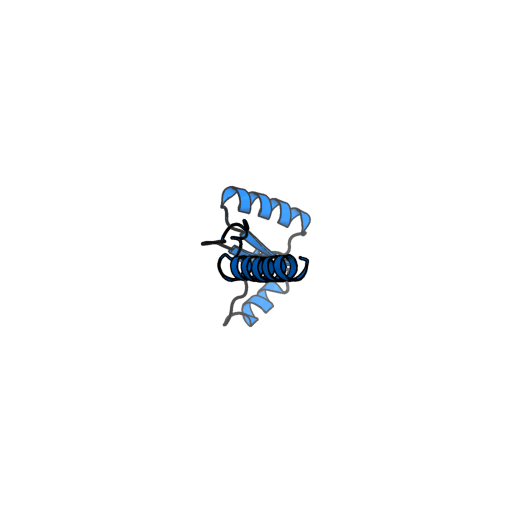1 ARG A C 1
ATOM 736 O O . ARG A 1 91 ? -3.398 6.371 -10.985 1.00 61.12 91 ARG A O 1
#

Nearest PDB structures (foldseek):
  6wce-assembly1_A  TM=9.113E-01  e=5.766E-03  Actinobacillus pleuropneumoniae
  7w3w-assembly1_A  TM=9.307E-01  e=2.381E-02  Vibrio metschnikovii
  1d9y-assembly1_A  TM=9.101E-01  e=1.817E-02  Neisseria gonorrhoeae
  4elq-assembly1_A  TM=9.032E-01  e=2.381E-02  Thermus thermophilus HB8
  6ivy-assembly1_A  TM=9.024E-01  e=2.725E-02  Pseudomonas aeruginosa PAO1

Solvent-accessible surface area (backbone atoms only — not comparable to full-atom values): 5524 Å² total; per-residue (Å²): 119,65,72,63,56,52,53,52,53,52,51,51,50,54,50,57,54,47,46,57,71,76,49,65,76,80,68,92,59,82,77,72,83,76,69,49,67,47,32,32,37,30,56,66,59,68,71,65,47,50,55,54,41,53,53,48,26,71,76,67,70,34,47,72,46,76,46,85,41,58,73,86,52,46,63,60,48,54,62,73,27,65,92,60,71,88,55,79,48,80,93

Secondary structure (DSSP, 8-state):
-HHHHHHHHHHHHHHHHHHHHHS-----S---TT--EEEEEE-S-HHHHHHHHHHHHHHH--EEEEEE--HHHHHHHHHHTTTS---SEE-

Mean predicted aligned error: 14.36 Å

Radius of gyration: 25.7 Å; Cα contacts (8 Å, |Δi|>4): 71; chains: 1; bounding box: 26×43×76 Å

pLDDT: mean 77.84, std 10.3, range [45.69, 89.12]